Protein AF-A0A6M0RRQ0-F1 (afdb_monomer)

InterPro domains:
  IPR007367 VapB45-like, C-terminal [PF04255] (57-98)
  IPR009057 Homedomain-like superfamily [SSF46689] (57-106)
  IPR036388 Winged helix-like DNA-binding domain superfamily [G3DSA:1.10.10.10] (53-119)

Organism: NCBI:txid2292702

pLDDT: mean 87.02, std 9.46, range [45.53, 96.0]

Sequence (161 aa):
MTLEISLEPALEALLCQKATEQGQDLNKIVTELITHALQNESDRESVSISRTERGLTIQGTRITLYDVMDYLTAGYENETIRKMLSLNQAQWDAAQTYIAAHHIDIIGEYHQVLEQAEENRQYWETRNQELLTYRESIKSEHEMTAAHKKLQAWKNRLNAQ

Secondary structure (DSSP, 8-state):
--------HHHHHHHHHHHHHHT--HHHHHHHHHHHHHHHHHHHH---EEEETTEEEETTSS-BHHHHHHHHHTT--HHHHHHHTT--HHHHHHHHHHHHHTHHHHHHHHHHHHHHHHHHHHHHHHHHHHHHHHHHHHHHHHHHHHHHHHHHHHHHHHHT-

Solvent-accessible surface area (backbone atoms only — not comparable to full-atom values): 9258 Å² total; per-residue (Å²): 140,89,80,90,80,92,68,57,71,71,58,49,54,52,47,48,50,51,18,62,77,66,75,44,58,55,68,55,54,52,48,51,52,50,52,50,48,58,52,45,56,58,66,74,67,60,47,47,78,44,80,51,100,90,41,52,25,40,62,97,56,95,48,36,56,59,65,54,44,57,41,52,76,70,65,56,55,69,71,57,51,36,58,77,70,68,48,52,70,62,52,47,52,37,50,52,52,49,46,69,76,40,44,71,61,51,52,54,52,43,53,52,51,51,53,54,50,48,53,52,47,54,54,50,51,54,54,46,51,52,52,49,52,52,51,52,52,54,50,51,53,52,52,54,51,54,50,50,53,54,51,51,55,50,52,53,57,62,76,72,108

Structure (mmCIF, N/CA/C/O backbone):
data_AF-A0A6M0RRQ0-F1
#
_entry.id   AF-A0A6M0RRQ0-F1
#
loop_
_atom_site.group_PDB
_atom_site.id
_atom_site.type_symbol
_atom_site.label_atom_id
_atom_site.label_alt_id
_atom_site.label_comp_id
_atom_site.label_asym_id
_atom_site.label_entity_id
_atom_site.label_seq_id
_atom_site.pdbx_PDB_ins_code
_atom_site.Cartn_x
_a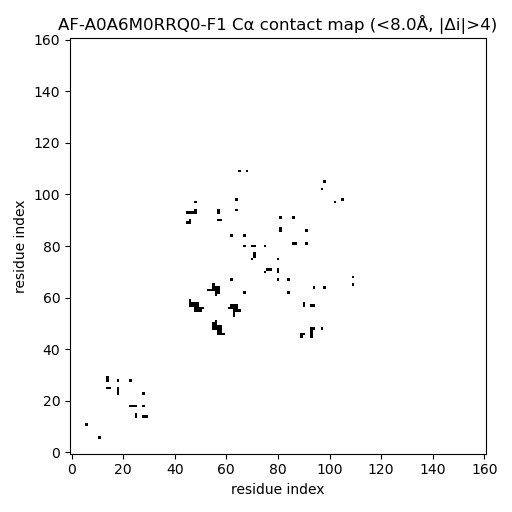tom_site.Cartn_y
_atom_site.Cartn_z
_atom_site.occupancy
_atom_site.B_iso_or_equiv
_atom_site.auth_seq_id
_atom_site.auth_comp_id
_atom_site.auth_asym_id
_atom_site.auth_atom_id
_atom_site.pdbx_PDB_model_num
ATOM 1 N N . MET A 1 1 ? -32.078 11.781 31.101 1.00 60.97 1 MET A N 1
ATOM 2 C CA . MET A 1 1 ? -31.853 10.334 31.282 1.00 60.97 1 MET A CA 1
ATOM 3 C C . MET A 1 1 ? -30.883 10.200 32.441 1.00 60.97 1 MET A C 1
ATOM 5 O O . MET A 1 1 ? -29.814 10.783 32.360 1.00 60.97 1 MET A O 1
ATOM 9 N N . THR A 1 2 ? -31.295 9.592 33.548 1.00 71.50 2 THR A N 1
ATOM 10 C CA . THR A 1 2 ? -30.485 9.439 34.767 1.00 71.50 2 THR A CA 1
ATOM 11 C C . THR A 1 2 ? -29.951 8.014 34.819 1.00 71.50 2 THR A C 1
ATOM 13 O O . THR A 1 2 ? -30.724 7.074 34.655 1.00 71.50 2 THR A O 1
ATOM 16 N N . LEU A 1 3 ? -28.640 7.864 34.995 1.00 74.81 3 LEU A N 1
ATOM 17 C CA . LEU A 1 3 ? -27.965 6.574 35.120 1.00 74.81 3 LEU A CA 1
ATOM 18 C C . LEU A 1 3 ? -27.459 6.451 36.556 1.00 74.81 3 LEU A C 1
ATOM 20 O O . LEU A 1 3 ? -26.751 7.337 37.028 1.00 74.81 3 LEU A O 1
ATOM 24 N N . GLU A 1 4 ? -27.830 5.373 37.240 1.00 81.19 4 GLU A N 1
ATOM 25 C CA . GLU A 1 4 ? -27.262 5.039 38.545 1.00 81.19 4 GLU A CA 1
ATOM 26 C C . GLU A 1 4 ? -26.009 4.192 38.332 1.00 81.19 4 GLU A C 1
ATOM 28 O O . GLU A 1 4 ? -26.056 3.140 37.694 1.00 81.19 4 GLU A O 1
ATOM 33 N N . ILE A 1 5 ? -24.878 4.678 38.839 1.00 76.94 5 ILE A N 1
ATOM 34 C CA . ILE A 1 5 ? -23.571 4.044 38.679 1.00 76.94 5 ILE A CA 1
ATOM 35 C C . ILE A 1 5 ? -23.066 3.692 40.072 1.00 76.94 5 ILE A C 1
ATOM 37 O O . ILE A 1 5 ? -22.949 4.565 40.929 1.00 76.94 5 ILE A O 1
ATOM 41 N N . SER A 1 6 ? -22.784 2.413 40.307 1.00 83.00 6 SER A N 1
ATOM 42 C CA . SER A 1 6 ? -22.188 1.966 41.564 1.00 83.00 6 SER A CA 1
ATOM 43 C C . SER A 1 6 ? -20.669 2.068 41.450 1.00 83.00 6 SER A C 1
ATOM 45 O O . SER A 1 6 ? -20.072 1.453 40.566 1.00 83.00 6 SER A O 1
ATOM 47 N N . LEU A 1 7 ? -20.055 2.884 42.307 1.00 81.62 7 LEU A N 1
ATOM 48 C CA . LEU A 1 7 ? -18.612 3.111 42.339 1.00 81.62 7 LEU A CA 1
ATOM 49 C C . LEU A 1 7 ? -18.004 2.438 43.569 1.00 81.62 7 LEU A C 1
ATOM 51 O O . LEU A 1 7 ? -18.638 2.317 44.616 1.00 81.62 7 LEU A O 1
ATOM 55 N N . GLU A 1 8 ? -16.751 2.012 43.448 1.00 91.44 8 GLU A N 1
ATOM 56 C CA . GLU A 1 8 ? -15.988 1.539 44.597 1.00 91.44 8 GLU A CA 1
ATOM 57 C C . GLU A 1 8 ? -15.752 2.705 45.587 1.00 91.44 8 GLU A C 1
ATOM 59 O O . GLU A 1 8 ? -15.424 3.809 45.139 1.00 91.44 8 GLU A O 1
ATOM 64 N N . PRO A 1 9 ? -15.854 2.497 46.918 1.00 88.88 9 PRO A N 1
ATOM 65 C CA . PRO A 1 9 ? -15.795 3.588 47.902 1.00 88.88 9 PRO A CA 1
ATOM 66 C C . PRO A 1 9 ? -14.522 4.444 47.825 1.00 88.88 9 PRO A C 1
ATOM 68 O O . PRO A 1 9 ? -14.546 5.646 48.084 1.00 88.88 9 PRO A O 1
ATOM 71 N N . ALA A 1 10 ? -13.395 3.833 47.448 1.00 88.06 10 ALA A N 1
ATOM 72 C CA . ALA A 1 10 ? -12.127 4.534 47.270 1.00 88.06 10 ALA A CA 1
ATOM 73 C C . ALA A 1 10 ? -12.148 5.484 46.061 1.00 88.06 10 ALA A C 1
ATOM 75 O O . ALA A 1 10 ? -11.588 6.578 46.119 1.00 88.06 10 ALA A O 1
ATOM 76 N N . LEU A 1 11 ? -12.816 5.081 44.978 1.00 85.38 11 LEU A N 1
ATOM 77 C CA . LEU A 1 11 ? -12.945 5.878 43.764 1.00 85.38 11 LEU A CA 1
ATOM 78 C C . LEU A 1 11 ? -13.930 7.034 43.966 1.00 85.38 11 LEU A C 1
ATOM 80 O O . LEU A 1 11 ? -13.664 8.150 43.523 1.00 85.38 11 LEU A O 1
ATOM 84 N N . GLU A 1 12 ? -15.026 6.790 44.684 1.00 88.19 12 GLU A N 1
ATOM 85 C CA . GLU A 1 12 ? -16.002 7.821 45.045 1.00 88.19 12 GLU A CA 1
ATOM 86 C C . GLU A 1 12 ? -15.358 8.941 45.875 1.00 88.19 12 GLU A C 1
ATOM 88 O O . GLU A 1 12 ? -15.506 10.119 45.548 1.00 88.19 12 GLU A O 1
ATOM 93 N N . ALA A 1 13 ? -14.556 8.590 46.887 1.00 89.31 13 ALA A N 1
ATOM 94 C CA . ALA A 1 13 ? -13.838 9.567 47.706 1.00 89.31 13 ALA A CA 1
ATOM 95 C C . ALA A 1 13 ? -12.882 10.443 46.874 1.00 89.31 13 ALA A C 1
ATOM 97 O O . ALA A 1 13 ? -12.811 11.658 47.068 1.00 89.31 13 ALA A O 1
ATOM 98 N N . LEU A 1 14 ? -12.184 9.836 45.913 1.00 88.69 14 LEU A N 1
ATOM 99 C CA . LEU A 1 14 ? -11.220 10.515 45.046 1.00 88.69 14 LEU A CA 1
ATOM 100 C C . LEU A 1 14 ? -11.918 11.469 44.059 1.00 88.69 14 LEU A C 1
ATOM 102 O O . LEU A 1 14 ? -11.455 12.587 43.826 1.00 88.69 14 LEU A O 1
ATOM 106 N N . LEU A 1 15 ? -13.073 11.067 43.521 1.00 86.62 15 LEU A N 1
ATOM 107 C CA . LEU A 1 15 ? -13.893 11.910 42.649 1.00 86.62 15 LEU A CA 1
ATOM 108 C C . LEU A 1 15 ? -14.533 13.076 43.414 1.00 86.62 15 LEU A C 1
ATOM 110 O O . LEU A 1 15 ? -14.530 14.200 42.913 1.00 86.62 15 LEU A O 1
ATOM 114 N N . CYS A 1 16 ? -15.002 12.845 44.643 1.00 85.00 16 CYS A N 1
ATOM 115 C CA . CYS A 1 16 ? -15.496 13.893 45.541 1.00 85.00 16 CYS A CA 1
ATOM 116 C C . CYS A 1 16 ? -14.408 14.915 45.892 1.00 85.00 16 CYS A C 1
ATOM 118 O O . CYS A 1 16 ? -14.659 16.124 45.867 1.00 85.00 16 CYS A O 1
ATOM 120 N N . GLN A 1 17 ? -13.183 14.457 46.164 1.00 90.25 17 GLN A N 1
ATOM 121 C CA . GLN A 1 17 ? -12.042 15.346 46.378 1.00 90.25 17 GLN A CA 1
ATOM 122 C C . GLN A 1 17 ? -11.790 16.214 45.138 1.00 90.25 17 GLN A C 1
ATOM 124 O O . GLN A 1 17 ? -11.732 17.438 45.243 1.00 90.25 17 GLN A O 1
ATOM 129 N N . LYS A 1 18 ? -11.733 15.596 43.955 1.00 86.50 18 LYS A N 1
ATOM 130 C CA . LYS A 1 18 ? -11.507 16.301 42.687 1.00 86.50 18 LYS A CA 1
ATOM 131 C C . LYS A 1 18 ? -12.610 17.320 42.371 1.00 86.50 18 LYS A C 1
ATOM 133 O O . LYS A 1 18 ? -12.309 18.416 41.906 1.00 86.50 18 LYS A O 1
ATOM 138 N N . ALA A 1 19 ? -13.867 16.996 42.675 1.00 87.75 19 ALA A N 1
ATOM 139 C CA . ALA A 1 19 ? -15.009 17.909 42.561 1.00 87.75 19 ALA A CA 1
ATOM 140 C C . ALA A 1 19 ? -14.859 19.142 43.451 1.00 87.75 19 ALA A C 1
ATOM 142 O O . ALA A 1 19 ? -15.074 20.270 43.004 1.00 87.75 19 ALA A O 1
ATOM 143 N N . THR A 1 20 ? -14.395 18.928 44.679 1.00 87.31 20 THR A N 1
ATOM 144 C CA . THR A 1 20 ? -14.154 20.002 45.643 1.00 87.31 20 THR A CA 1
ATOM 145 C C . THR A 1 20 ? -12.992 20.899 45.208 1.00 87.31 20 THR A C 1
ATOM 147 O O . THR A 1 20 ? -13.106 22.121 45.259 1.00 87.31 20 THR A O 1
ATOM 150 N N . GLU A 1 21 ? -11.897 20.310 44.722 1.00 89.06 21 GLU A N 1
ATOM 151 C CA . GLU A 1 21 ? -10.716 21.036 44.234 1.00 89.06 21 GLU A CA 1
ATOM 152 C C . GLU A 1 21 ? -11.004 21.864 42.974 1.00 89.06 21 GLU A C 1
ATOM 154 O O . GLU A 1 21 ? -10.465 22.958 42.811 1.00 89.06 21 GLU A O 1
ATOM 159 N N . GLN A 1 22 ? -11.866 21.361 42.087 1.00 82.75 22 GLN A N 1
ATOM 160 C CA . GLN A 1 22 ? -12.222 22.027 40.830 1.00 82.75 22 GLN A CA 1
ATOM 161 C C . GLN A 1 22 ? -13.446 22.948 40.959 1.00 82.75 22 GLN A C 1
ATOM 163 O O . GLN A 1 22 ? -13.781 23.653 40.008 1.00 82.75 22 GLN A O 1
ATOM 168 N N . GLY A 1 23 ? -14.112 22.971 42.121 1.00 87.94 23 GLY A N 1
ATOM 169 C CA . GLY A 1 23 ? -15.330 23.755 42.346 1.00 87.94 23 GLY A CA 1
ATOM 170 C C . GLY A 1 23 ? -16.489 23.345 41.430 1.00 87.94 23 GLY A C 1
ATOM 171 O O . GLY A 1 23 ? -17.307 24.183 41.050 1.00 87.94 23 GLY A O 1
ATOM 172 N N . GLN A 1 24 ? -16.534 22.075 41.027 1.00 84.06 24 GLN A N 1
ATOM 173 C CA . GLN A 1 24 ? -17.516 21.532 40.090 1.00 84.06 24 GLN A CA 1
ATOM 174 C C . GLN A 1 24 ? -18.418 20.501 40.777 1.00 84.06 24 GLN A C 1
ATOM 176 O O . GLN A 1 24 ? -18.044 19.885 41.770 1.00 84.06 24 GLN A O 1
ATOM 181 N N . ASP A 1 25 ? -19.617 20.302 40.229 1.00 88.50 25 ASP A N 1
ATOM 182 C CA . ASP A 1 25 ? -20.529 19.251 40.684 1.00 88.50 25 ASP A CA 1
ATOM 183 C C . ASP A 1 25 ? -19.954 17.855 40.386 1.00 88.50 25 ASP A C 1
ATOM 185 O O . ASP A 1 25 ? -19.400 17.623 39.306 1.00 88.50 25 ASP A O 1
ATOM 189 N N . LEU A 1 26 ? -20.120 16.914 41.321 1.00 84.06 26 LEU A N 1
ATOM 190 C CA . LEU A 1 26 ? -19.629 15.541 41.174 1.00 84.06 26 LEU A CA 1
ATOM 191 C C . LEU A 1 26 ? -20.185 14.878 39.907 1.00 84.06 26 LEU A C 1
ATOM 193 O O . LEU A 1 26 ? -19.429 14.255 39.161 1.00 84.06 26 LEU A O 1
ATOM 197 N N . ASN A 1 27 ? -21.476 15.065 39.611 1.00 86.00 27 ASN A N 1
ATOM 198 C CA . ASN A 1 27 ? -22.087 14.475 38.420 1.00 86.00 27 ASN A CA 1
ATOM 199 C C . ASN A 1 27 ? -21.491 15.067 37.147 1.00 86.00 27 ASN A C 1
ATOM 201 O O . ASN A 1 27 ? -21.344 14.355 36.156 1.00 86.00 27 ASN A O 1
ATOM 205 N N . LYS A 1 28 ? -21.113 16.351 37.163 1.00 85.19 28 LYS A N 1
ATOM 206 C CA . LYS A 1 28 ? -20.467 17.000 36.021 1.00 85.19 28 LYS A CA 1
ATOM 207 C C . LYS A 1 28 ? -19.090 16.394 35.746 1.00 85.19 28 LYS A C 1
ATOM 209 O O . LYS A 1 28 ? -18.832 16.016 34.608 1.00 85.19 28 LYS A O 1
ATOM 214 N N . ILE A 1 29 ? -18.259 16.214 36.775 1.00 86.62 29 ILE A N 1
ATOM 215 C CA . ILE A 1 29 ? -16.936 15.582 36.626 1.00 86.62 29 ILE A CA 1
ATOM 216 C C . ILE A 1 29 ? -17.058 14.132 36.167 1.00 86.62 29 ILE A C 1
ATOM 218 O O . ILE A 1 29 ? -16.335 13.707 35.268 1.00 86.62 29 ILE A O 1
ATOM 222 N N . VAL A 1 30 ? -17.975 13.366 36.761 1.00 87.62 30 VAL A N 1
ATOM 223 C CA . VAL A 1 30 ? -18.207 11.969 36.375 1.00 87.62 30 VAL A CA 1
ATOM 224 C C . VAL A 1 30 ? -18.687 11.887 34.926 1.00 87.62 30 VAL A C 1
ATOM 226 O O . VAL A 1 30 ? -18.178 11.073 34.161 1.00 87.62 30 VAL A O 1
ATOM 229 N N . THR A 1 31 ? -19.593 12.774 34.511 1.00 86.38 31 THR A N 1
ATOM 230 C CA . THR A 1 31 ? -20.080 12.824 33.126 1.00 86.38 31 THR A CA 1
ATOM 231 C C . THR A 1 31 ? -18.966 13.197 32.153 1.00 86.38 31 THR A C 1
ATOM 233 O O . THR A 1 31 ? -18.833 12.548 31.120 1.00 86.38 31 THR A O 1
ATOM 236 N N . GLU A 1 32 ? -18.141 14.199 32.465 1.00 86.19 32 GLU A N 1
ATOM 237 C CA . GLU A 1 32 ? -16.999 14.593 31.631 1.00 86.19 32 GLU A CA 1
ATOM 238 C C . GLU A 1 32 ? -15.977 13.453 31.518 1.00 86.19 32 GLU A C 1
ATOM 240 O O . GLU A 1 32 ? -15.548 13.127 30.415 1.00 86.19 32 GLU A O 1
ATOM 245 N N . LEU A 1 33 ? -15.647 12.776 32.622 1.00 86.19 33 LEU A N 1
ATOM 246 C CA . LEU A 1 33 ? -14.734 11.629 32.615 1.00 86.19 33 LEU A CA 1
ATOM 247 C C . LEU A 1 33 ? -15.275 10.451 31.805 1.00 86.19 33 LEU A C 1
ATOM 249 O O . LEU A 1 33 ? -14.524 9.873 31.027 1.00 86.19 33 LEU A O 1
ATOM 253 N N . ILE A 1 34 ? -16.558 10.113 31.951 1.00 85.88 34 ILE A N 1
ATOM 254 C CA . ILE A 1 34 ? -17.198 9.049 31.166 1.00 85.88 34 ILE A CA 1
ATOM 255 C C . ILE A 1 34 ? -17.247 9.441 29.689 1.00 85.88 34 ILE A C 1
ATOM 257 O O . ILE A 1 34 ? -16.915 8.632 28.832 1.00 85.88 34 ILE A O 1
ATOM 261 N N . THR A 1 35 ? -17.598 10.690 29.380 1.00 85.00 35 THR A N 1
ATOM 262 C CA . THR A 1 35 ? -17.632 11.196 28.000 1.00 85.00 35 THR A CA 1
ATOM 263 C C . THR A 1 35 ? -16.246 11.116 27.367 1.00 85.00 35 THR A C 1
ATOM 265 O O . THR A 1 35 ? -16.104 10.603 26.262 1.00 85.00 35 THR A O 1
ATOM 268 N N . HIS A 1 36 ? -15.210 11.542 28.089 1.00 82.12 36 HIS A N 1
ATOM 269 C CA . HIS A 1 36 ? -13.830 11.426 27.637 1.00 82.12 36 HIS A CA 1
ATOM 270 C C . HIS A 1 36 ? -13.346 9.979 27.559 1.00 82.12 36 HIS A C 1
ATOM 272 O O . HIS A 1 36 ? -12.538 9.683 26.686 1.00 82.12 36 HIS A O 1
ATOM 278 N N . ALA A 1 37 ? -13.792 9.081 28.440 1.00 78.50 37 ALA A N 1
ATOM 279 C CA . ALA A 1 37 ? -13.447 7.664 28.377 1.00 78.50 37 ALA A CA 1
ATOM 280 C C . ALA A 1 37 ? -14.055 7.017 27.128 1.00 78.50 37 ALA A C 1
ATOM 282 O O . ALA A 1 37 ? -13.316 6.424 26.353 1.00 78.50 37 ALA A O 1
ATOM 283 N N . LEU A 1 38 ? -15.346 7.244 26.873 1.00 75.50 38 LEU A N 1
ATOM 284 C CA . LEU A 1 38 ? -16.048 6.749 25.687 1.00 75.50 38 LEU A CA 1
ATOM 285 C C . LEU A 1 38 ? -15.466 7.328 24.385 1.00 75.50 38 LEU A C 1
ATOM 287 O O . LEU A 1 38 ? -15.310 6.602 23.410 1.00 75.50 38 LEU A O 1
ATOM 291 N N . GLN A 1 39 ? -15.093 8.614 24.372 1.00 66.75 39 GLN A N 1
ATOM 292 C CA . GLN A 1 39 ? -14.415 9.248 23.231 1.00 66.75 39 GLN A CA 1
ATOM 293 C C . GLN A 1 39 ? -12.978 8.731 23.035 1.00 66.75 39 GLN A C 1
ATOM 295 O O . GLN A 1 39 ? -12.551 8.482 21.912 1.00 66.75 39 GLN A O 1
ATOM 300 N N . ASN A 1 40 ? -12.224 8.516 24.117 1.00 55.78 40 ASN A N 1
ATOM 301 C CA . ASN A 1 40 ? -10.886 7.927 24.020 1.00 55.78 40 ASN A CA 1
ATOM 302 C C . ASN A 1 40 ? -10.931 6.463 23.578 1.00 55.78 40 ASN A C 1
ATOM 304 O O . ASN A 1 40 ? -9.977 5.998 22.970 1.00 55.78 40 ASN A O 1
ATOM 308 N N . GLU A 1 41 ? -11.994 5.727 23.884 1.00 53.84 41 GLU A N 1
ATOM 309 C CA . GLU A 1 41 ? -12.168 4.338 23.454 1.00 53.84 41 GLU A CA 1
ATOM 310 C C . GLU A 1 41 ? -12.407 4.261 21.938 1.00 53.84 41 GLU A C 1
ATOM 312 O O . GLU A 1 41 ? -11.811 3.420 21.268 1.00 53.84 41 GLU A O 1
ATOM 317 N N . SER A 1 42 ? -13.141 5.224 21.361 1.00 52.81 42 SER A N 1
ATOM 318 C CA . SER A 1 42 ? -13.221 5.384 19.900 1.00 52.81 42 SER A CA 1
ATOM 319 C C . SER A 1 42 ? -11.894 5.801 19.246 1.00 52.81 42 SER A C 1
ATOM 321 O O . SER A 1 42 ? -11.617 5.396 18.114 1.00 52.81 42 SER A O 1
ATOM 323 N N . ASP A 1 43 ? -11.048 6.556 19.951 1.00 50.12 43 ASP A N 1
ATOM 324 C CA . ASP A 1 43 ? -9.785 7.079 19.408 1.00 50.12 43 ASP A CA 1
ATOM 325 C C . ASP A 1 43 ? -8.581 6.136 19.614 1.00 50.12 43 ASP A C 1
ATOM 327 O O . ASP A 1 43 ? -7.600 6.215 18.875 1.00 50.12 43 ASP A O 1
ATOM 331 N N . ARG A 1 44 ? -8.617 5.238 20.609 1.00 45.53 44 ARG A N 1
ATOM 332 C CA . ARG A 1 44 ? -7.481 4.361 20.964 1.00 45.53 44 ARG A CA 1
ATOM 333 C C . ARG A 1 44 ? -7.398 3.066 20.157 1.00 45.53 44 ARG A C 1
ATOM 335 O O . ARG A 1 44 ? -6.340 2.441 20.174 1.00 45.53 44 ARG A O 1
ATOM 342 N N . GLU A 1 45 ? -8.447 2.690 19.427 1.00 53.28 45 GLU A N 1
ATOM 343 C CA . GLU A 1 45 ? -8.484 1.436 18.654 1.00 53.28 45 GLU A CA 1
ATOM 344 C C . GLU A 1 45 ? -9.007 1.564 17.217 1.00 53.28 45 GLU A C 1
ATOM 346 O O . GLU A 1 45 ? -9.011 0.574 16.480 1.00 53.28 45 GLU A O 1
ATOM 351 N N . SER A 1 46 ? -9.398 2.755 16.756 1.00 61.12 46 SER A N 1
ATOM 352 C CA . SER A 1 46 ? -9.838 2.899 15.369 1.00 61.12 46 SER A CA 1
ATOM 353 C C . SER A 1 46 ? -8.633 2.922 14.429 1.00 61.12 46 SER A C 1
ATOM 355 O O . SER A 1 46 ? -7.952 3.930 14.246 1.00 61.12 46 SER A O 1
ATOM 357 N N . VAL A 1 47 ? -8.354 1.781 13.794 1.00 74.44 47 VAL A N 1
ATOM 358 C CA . VAL A 1 47 ? -7.506 1.780 12.602 1.00 74.44 47 VAL A CA 1
ATOM 359 C C . VAL A 1 47 ? -8.183 2.678 11.572 1.00 74.44 47 VAL A C 1
ATOM 361 O O . VAL A 1 47 ? -9.231 2.333 11.031 1.00 74.44 47 VAL A O 1
ATOM 364 N N . SER A 1 48 ? -7.596 3.844 11.316 1.00 82.62 48 SER A N 1
ATOM 365 C CA . SER A 1 48 ? -8.139 4.796 10.353 1.00 82.62 48 SER A CA 1
ATOM 366 C C . SER A 1 48 ? -7.523 4.599 8.965 1.00 82.62 48 SER A C 1
ATOM 368 O O . SER A 1 48 ? -6.378 4.160 8.813 1.00 82.62 48 SER A O 1
ATOM 370 N N . ILE A 1 49 ? -8.289 4.924 7.926 1.00 90.12 49 ILE A N 1
ATOM 371 C CA . ILE A 1 49 ? -7.766 5.055 6.565 1.00 90.12 49 ILE A CA 1
ATOM 372 C C . ILE A 1 49 ? -7.407 6.523 6.359 1.00 90.12 49 ILE A C 1
ATOM 374 O O . ILE A 1 49 ? -8.260 7.399 6.494 1.00 90.12 49 ILE A O 1
ATOM 378 N N . SER A 1 50 ? -6.147 6.798 6.027 1.00 89.62 50 SER A N 1
ATOM 379 C CA . SER A 1 50 ? -5.663 8.160 5.774 1.00 89.62 50 SER A CA 1
ATOM 380 C C . SER A 1 50 ? -5.104 8.287 4.362 1.00 89.62 50 SER A C 1
ATOM 382 O O . SER A 1 50 ? -4.515 7.351 3.818 1.00 89.62 50 SER A O 1
ATOM 384 N N . ARG A 1 51 ? -5.302 9.452 3.739 1.00 90.31 51 ARG A N 1
ATOM 385 C CA . ARG A 1 51 ? -4.746 9.739 2.414 1.00 90.31 51 ARG A CA 1
ATOM 386 C C . ARG A 1 51 ? -3.298 10.193 2.565 1.00 90.31 51 ARG A C 1
ATOM 388 O O . ARG A 1 51 ? -3.019 11.176 3.245 1.00 90.31 51 ARG A O 1
ATOM 395 N N . THR A 1 52 ? -2.394 9.475 1.913 1.00 88.94 52 THR A N 1
ATOM 396 C CA . THR A 1 52 ? -0.968 9.806 1.830 1.00 88.94 52 THR A CA 1
ATOM 397 C C . THR A 1 52 ? -0.585 10.127 0.387 1.00 88.94 52 THR A C 1
ATOM 399 O O . THR A 1 52 ? -1.413 10.057 -0.521 1.00 88.94 52 THR A O 1
ATOM 402 N N . GLU A 1 53 ? 0.691 10.429 0.157 1.00 85.00 53 GLU A N 1
ATOM 403 C CA . GLU A 1 53 ? 1.278 10.610 -1.180 1.00 85.00 53 GLU A CA 1
ATOM 404 C C . GLU A 1 53 ? 1.059 9.395 -2.101 1.00 85.00 53 GLU A C 1
ATOM 406 O O . GLU A 1 53 ? 1.063 9.526 -3.320 1.00 85.00 53 GLU A O 1
ATOM 411 N N . ARG A 1 54 ? 0.858 8.206 -1.517 1.00 82.44 54 ARG A N 1
ATOM 412 C CA . ARG A 1 54 ? 0.635 6.938 -2.229 1.00 82.44 54 ARG A CA 1
ATOM 413 C C . ARG A 1 54 ? -0.849 6.631 -2.452 1.00 82.44 54 ARG A C 1
ATOM 415 O O . ARG A 1 54 ? -1.165 5.640 -3.100 1.00 82.44 54 ARG A O 1
ATOM 422 N N . GLY A 1 55 ? -1.743 7.440 -1.884 1.00 88.81 55 GLY A N 1
ATOM 423 C CA . GLY A 1 55 ? -3.186 7.212 -1.872 1.00 88.81 55 GLY A CA 1
ATOM 424 C C . GLY A 1 55 ? -3.733 6.778 -0.512 1.00 88.81 55 GLY A C 1
ATOM 425 O O . GLY A 1 55 ? -3.134 7.028 0.540 1.00 88.81 55 GLY A O 1
ATOM 426 N N . LEU A 1 56 ? -4.917 6.164 -0.527 1.00 92.56 56 LEU A N 1
ATOM 427 C CA . LEU A 1 56 ? -5.636 5.730 0.673 1.00 92.56 56 LEU A CA 1
ATOM 428 C C . LEU A 1 56 ? -4.894 4.574 1.352 1.00 92.56 56 LEU A C 1
ATOM 430 O O . LEU A 1 56 ? -4.807 3.479 0.805 1.00 92.56 56 LEU A O 1
ATOM 434 N N . THR A 1 57 ? -4.335 4.832 2.534 1.00 94.38 57 THR A N 1
ATOM 435 C CA . THR A 1 57 ? -3.425 3.928 3.250 1.00 94.38 57 THR A CA 1
ATOM 436 C C . THR A 1 57 ? -4.031 3.485 4.578 1.00 94.38 57 THR A C 1
ATOM 438 O O . THR A 1 57 ? -4.593 4.302 5.313 1.00 94.38 57 THR A O 1
ATOM 441 N N . ILE A 1 58 ? -3.880 2.199 4.905 1.00 93.50 58 ILE A N 1
ATOM 442 C CA . ILE A 1 58 ? -4.305 1.632 6.189 1.00 93.50 58 ILE A CA 1
ATOM 443 C C . ILE A 1 58 ? -3.295 2.028 7.272 1.00 93.50 58 ILE A C 1
ATOM 445 O O . ILE A 1 58 ? -2.105 1.706 7.170 1.00 93.50 58 ILE A O 1
ATOM 449 N N . GLN A 1 59 ? -3.755 2.707 8.326 1.00 90.88 59 GLN A N 1
ATOM 450 C CA . GLN A 1 59 ? -2.887 3.187 9.400 1.00 90.88 59 GLN A CA 1
ATOM 451 C C . GLN A 1 59 ? -2.082 2.054 10.058 1.00 90.88 59 GLN A C 1
ATOM 453 O O . GLN A 1 59 ? -2.561 0.942 10.292 1.00 90.88 59 GLN A O 1
ATOM 458 N N . GLY A 1 60 ? -0.814 2.350 10.350 1.00 86.88 60 GLY A N 1
ATOM 459 C CA . GLY A 1 60 ? 0.133 1.373 10.891 1.00 86.88 60 GLY A CA 1
ATOM 460 C C . GLY A 1 60 ? 0.744 0.445 9.838 1.00 86.88 60 GLY A C 1
ATOM 461 O O . GLY A 1 60 ? 1.531 -0.428 10.191 1.00 86.88 60 GLY A O 1
ATOM 462 N N . THR A 1 61 ? 0.435 0.639 8.552 1.00 90.25 61 THR A N 1
ATOM 463 C CA . THR A 1 61 ? 1.024 -0.123 7.445 1.00 90.25 61 THR A CA 1
ATOM 464 C C . THR A 1 61 ? 1.466 0.796 6.306 1.00 90.25 61 THR A C 1
ATOM 466 O O . THR A 1 61 ? 1.168 1.988 6.287 1.00 90.25 61 THR A O 1
ATOM 469 N N . ARG A 1 62 ? 2.193 0.230 5.337 1.00 91.38 62 ARG A N 1
ATOM 470 C CA . ARG A 1 62 ? 2.442 0.861 4.029 1.00 91.38 62 ARG A CA 1
ATOM 471 C C . ARG A 1 62 ? 1.488 0.343 2.945 1.00 91.38 62 ARG A C 1
ATOM 473 O O . ARG A 1 62 ? 1.775 0.524 1.766 1.00 91.38 62 ARG A O 1
ATOM 480 N N . ILE A 1 63 ? 0.413 -0.332 3.350 1.00 93.38 63 ILE A N 1
ATOM 481 C CA . ILE A 1 63 ? -0.519 -1.022 2.462 1.00 93.38 63 ILE A CA 1
ATOM 482 C C . ILE A 1 63 ? -1.643 -0.057 2.117 1.00 93.38 63 ILE A C 1
ATOM 484 O O . ILE A 1 63 ? -2.262 0.555 2.996 1.00 93.38 63 ILE A O 1
ATOM 488 N N . THR A 1 64 ? -1.872 0.101 0.823 1.00 93.62 64 THR A N 1
ATOM 489 C CA . THR A 1 64 ? -2.950 0.924 0.292 1.00 93.62 64 THR A CA 1
ATOM 490 C C . THR A 1 64 ? -4.223 0.103 0.144 1.00 93.62 64 THR A C 1
ATOM 492 O O . THR A 1 64 ? -4.188 -1.121 0.020 1.00 93.62 64 THR A O 1
ATOM 495 N N . LEU A 1 65 ? -5.374 0.774 0.117 1.00 93.50 65 LEU A N 1
ATOM 496 C CA . LEU A 1 65 ? -6.622 0.112 -0.260 1.00 93.50 65 LEU A CA 1
ATOM 497 C C . LEU A 1 65 ? -6.564 -0.425 -1.693 1.00 93.50 65 LEU A C 1
ATOM 499 O O . LEU A 1 65 ? -7.241 -1.400 -1.987 1.00 93.50 65 LEU A O 1
ATOM 503 N N . TYR A 1 66 ? -5.731 0.155 -2.558 1.00 92.56 66 TYR A N 1
ATOM 504 C CA . TYR A 1 66 ? -5.532 -0.325 -3.925 1.00 92.56 66 TYR A CA 1
ATOM 505 C C . TYR A 1 66 ? -4.852 -1.696 -3.947 1.00 92.56 66 TYR A C 1
ATOM 507 O O . TYR A 1 66 ? -5.301 -2.570 -4.679 1.00 92.56 66 TYR A O 1
ATOM 515 N N . ASP A 1 67 ? -3.878 -1.930 -3.059 1.00 92.19 67 ASP A N 1
ATOM 516 C CA . ASP A 1 67 ? -3.267 -3.256 -2.891 1.00 92.19 67 ASP A CA 1
ATOM 517 C C . ASP A 1 67 ? -4.308 -4.294 -2.439 1.00 92.19 67 ASP A C 1
ATOM 519 O O . ASP A 1 67 ? -4.283 -5.437 -2.878 1.00 92.19 67 ASP A O 1
ATOM 523 N N . VAL A 1 68 ? -5.248 -3.910 -1.565 1.00 92.69 68 VAL A N 1
ATOM 524 C CA . VAL A 1 68 ? -6.359 -4.790 -1.154 1.00 92.69 68 VAL A CA 1
ATOM 525 C C . VAL A 1 68 ? -7.306 -5.045 -2.330 1.00 92.69 68 VAL A C 1
ATOM 527 O O . VAL A 1 68 ? -7.715 -6.186 -2.554 1.00 92.69 68 VAL A O 1
ATOM 530 N N . MET A 1 69 ? -7.632 -3.997 -3.091 1.00 91.88 69 MET A N 1
ATOM 531 C CA . MET A 1 69 ? -8.504 -4.076 -4.261 1.00 91.88 69 MET A CA 1
ATOM 532 C C . MET A 1 69 ? -7.929 -4.984 -5.344 1.00 91.88 69 MET A C 1
ATOM 534 O O . MET A 1 69 ? -8.705 -5.755 -5.889 1.00 91.88 69 MET A O 1
ATOM 538 N N . ASP A 1 70 ? -6.615 -4.978 -5.587 1.00 92.81 70 ASP A N 1
ATOM 539 C CA . ASP A 1 70 ? -5.957 -5.880 -6.547 1.00 92.81 70 ASP A CA 1
ATOM 540 C C . ASP A 1 70 ? -6.271 -7.356 -6.277 1.00 92.81 70 ASP A C 1
ATOM 542 O O . ASP A 1 70 ? -6.559 -8.126 -7.195 1.00 92.81 70 ASP A O 1
ATOM 546 N N . TYR A 1 71 ? -6.260 -7.772 -5.008 1.00 93.81 71 TYR A N 1
ATOM 547 C CA . TYR A 1 71 ? -6.594 -9.153 -4.667 1.00 93.81 71 TYR A CA 1
ATOM 548 C C . TYR A 1 71 ? -8.104 -9.414 -4.654 1.00 93.81 71 TYR A C 1
ATOM 550 O O . TYR A 1 71 ? -8.537 -10.515 -5.002 1.00 93.81 71 TYR A O 1
ATOM 558 N N . LEU A 1 72 ? -8.916 -8.424 -4.273 1.00 91.75 72 LEU A N 1
ATOM 559 C CA . LEU A 1 72 ? -10.374 -8.552 -4.313 1.00 91.75 72 LEU A CA 1
ATOM 560 C C . LEU A 1 72 ? -10.884 -8.684 -5.754 1.00 91.75 72 LEU A C 1
ATOM 562 O O . LEU A 1 72 ? -11.700 -9.562 -6.033 1.00 91.75 72 LEU A O 1
ATOM 566 N N . THR A 1 73 ? -10.381 -7.867 -6.683 1.00 90.19 73 THR A N 1
ATOM 567 C CA . THR A 1 73 ? -10.739 -7.928 -8.110 1.00 90.19 73 THR A CA 1
ATOM 568 C C . THR A 1 73 ? -10.199 -9.185 -8.782 1.00 90.19 73 THR A C 1
ATOM 570 O O . THR A 1 73 ? -10.858 -9.727 -9.668 1.00 90.19 73 THR A O 1
ATOM 573 N N . ALA A 1 74 ? -9.063 -9.713 -8.320 1.00 92.44 74 ALA A N 1
ATOM 574 C CA . ALA A 1 74 ? -8.552 -11.012 -8.750 1.00 92.44 74 ALA A CA 1
ATOM 575 C C . ALA A 1 74 ? -9.304 -12.220 -8.144 1.00 92.44 74 ALA A C 1
ATOM 577 O O . ALA A 1 74 ? -8.993 -13.363 -8.481 1.00 92.44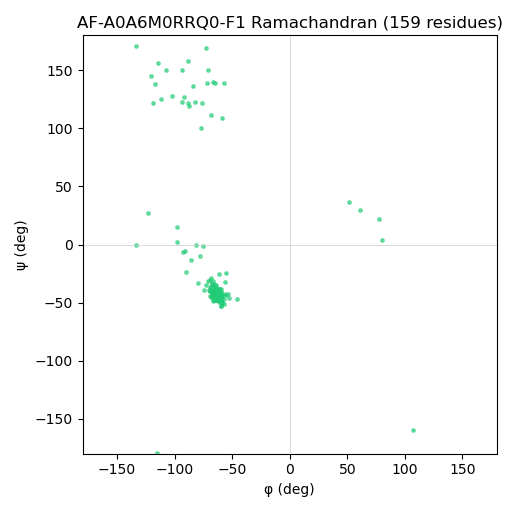 74 ALA A O 1
ATOM 578 N N . GLY A 1 75 ? -10.306 -11.994 -7.284 1.00 92.62 75 GLY A N 1
ATOM 579 C CA . GLY A 1 75 ? -11.195 -13.038 -6.766 1.00 92.62 75 GLY A CA 1
ATOM 580 C C . GLY A 1 75 ? -10.593 -13.899 -5.654 1.00 92.62 75 GLY A C 1
ATOM 581 O O . GLY A 1 75 ? -11.051 -15.021 -5.436 1.00 92.62 75 GLY A O 1
ATOM 582 N N . TYR A 1 76 ? -9.568 -13.408 -4.953 1.00 92.88 76 TYR A N 1
ATOM 583 C CA . TYR A 1 76 ? -9.006 -14.116 -3.804 1.00 92.88 76 TYR A CA 1
ATOM 584 C C . TYR A 1 76 ? -9.961 -14.086 -2.606 1.00 92.88 76 TYR A C 1
ATOM 586 O O . TYR A 1 76 ? -10.697 -13.125 -2.388 1.00 92.88 76 TYR A O 1
ATOM 594 N N . GLU A 1 77 ? -9.913 -15.127 -1.773 1.00 94.75 77 GLU A N 1
ATOM 595 C CA . GLU A 1 77 ? -10.697 -15.142 -0.538 1.00 94.75 77 GLU A CA 1
ATOM 596 C C . GLU A 1 77 ? -10.146 -14.172 0.512 1.00 94.75 77 GLU A C 1
ATOM 598 O O . GLU A 1 77 ? -8.939 -14.132 0.761 1.00 94.75 77 GLU A O 1
ATOM 603 N N . ASN A 1 78 ? -11.049 -13.474 1.206 1.00 92.81 78 ASN A N 1
ATOM 604 C CA . ASN A 1 78 ? -10.756 -12.460 2.227 1.00 92.81 78 ASN A CA 1
ATOM 605 C C . ASN A 1 78 ? -9.683 -12.880 3.245 1.00 92.81 78 ASN A C 1
ATOM 607 O O . ASN A 1 78 ? -8.754 -12.123 3.525 1.00 92.81 78 ASN A O 1
ATOM 611 N N . GLU A 1 79 ? -9.770 -14.098 3.791 1.00 92.38 79 GLU A N 1
ATOM 612 C CA . GLU A 1 79 ? -8.795 -14.569 4.782 1.00 92.38 79 GLU A CA 1
ATOM 613 C C . GLU A 1 79 ? -7.399 -14.759 4.172 1.00 92.38 79 GLU A C 1
ATOM 615 O O . GLU A 1 79 ? -6.384 -14.491 4.822 1.00 92.38 79 GLU A O 1
ATOM 620 N N . THR A 1 80 ? -7.345 -15.177 2.908 1.00 94.31 80 THR A N 1
ATOM 621 C CA . THR A 1 80 ? -6.093 -15.320 2.164 1.00 94.31 80 THR A CA 1
ATOM 622 C C . THR A 1 80 ? -5.464 -13.951 1.929 1.00 94.31 80 THR A C 1
ATOM 624 O O . THR A 1 80 ? -4.285 -13.773 2.229 1.00 94.31 80 THR A O 1
ATOM 627 N N . ILE A 1 81 ? -6.250 -12.966 1.486 1.00 94.06 81 ILE A N 1
ATOM 628 C CA . ILE A 1 81 ? -5.785 -11.589 1.257 1.00 94.06 81 ILE A CA 1
ATOM 629 C C . ILE A 1 81 ? -5.220 -10.997 2.548 1.00 94.06 81 ILE A C 1
ATOM 631 O O . ILE A 1 81 ? -4.089 -10.510 2.570 1.00 94.06 81 ILE A O 1
ATOM 635 N N . ARG A 1 82 ? -5.972 -11.108 3.650 1.00 94.31 82 ARG A N 1
ATOM 636 C CA . ARG A 1 82 ? -5.550 -10.620 4.967 1.00 94.31 82 ARG A CA 1
ATOM 637 C C . ARG A 1 82 ? -4.198 -11.203 5.385 1.00 94.31 82 ARG A C 1
ATOM 639 O O . ARG A 1 82 ? -3.347 -10.468 5.883 1.00 94.31 82 ARG A O 1
ATOM 646 N N . LYS A 1 83 ? -3.987 -12.508 5.168 1.00 94.12 83 LYS A N 1
ATOM 647 C CA . LYS A 1 83 ? -2.717 -13.190 5.468 1.00 94.12 83 LYS A CA 1
ATOM 648 C C . LYS A 1 83 ? -1.587 -12.744 4.539 1.00 94.12 83 LYS A C 1
ATOM 650 O O . LYS A 1 83 ? -0.503 -12.460 5.037 1.00 94.12 83 LYS A O 1
ATOM 655 N N . MET A 1 84 ? -1.826 -12.642 3.229 1.00 93.56 84 MET A N 1
ATOM 656 C CA . MET A 1 84 ? -0.813 -12.183 2.265 1.00 93.56 84 MET A CA 1
ATOM 657 C C . MET A 1 84 ? -0.334 -10.765 2.582 1.00 93.56 84 MET A C 1
ATOM 659 O O . MET A 1 84 ? 0.864 -10.496 2.591 1.00 93.56 84 MET A O 1
ATOM 663 N N . LEU A 1 85 ? -1.272 -9.881 2.917 1.00 92.88 85 LEU A N 1
ATOM 664 C CA . LEU A 1 85 ? -0.998 -8.497 3.288 1.00 92.88 85 LEU A CA 1
ATOM 665 C C . LEU A 1 85 ? -0.554 -8.342 4.752 1.00 92.88 85 LEU A C 1
ATOM 667 O O . LEU A 1 85 ? -0.261 -7.236 5.188 1.00 92.88 85 LEU A O 1
ATOM 671 N N . SER A 1 86 ? -0.468 -9.433 5.524 1.00 94.00 86 SER A N 1
ATOM 672 C CA . SER A 1 86 ? -0.091 -9.412 6.946 1.00 94.00 86 SER A CA 1
ATOM 673 C C . SER A 1 86 ? -0.906 -8.411 7.783 1.00 94.00 86 SER A C 1
ATOM 675 O O . SER A 1 86 ? -0.381 -7.786 8.705 1.00 94.00 86 SER A O 1
ATOM 677 N N . LEU A 1 87 ? -2.195 -8.260 7.464 1.00 92.19 87 LEU A N 1
ATOM 678 C CA . LEU A 1 87 ? -3.100 -7.340 8.151 1.00 92.19 87 LEU A CA 1
ATOM 679 C C . LEU A 1 87 ? -3.672 -7.988 9.416 1.00 92.19 87 LEU A C 1
ATOM 681 O O . LEU A 1 87 ? -4.113 -9.147 9.422 1.00 92.19 87 LEU A O 1
ATOM 685 N N . ASN A 1 88 ? -3.706 -7.221 10.503 1.00 92.12 88 ASN A N 1
ATOM 686 C CA . ASN A 1 88 ? -4.451 -7.624 11.691 1.00 92.12 88 ASN A CA 1
ATOM 687 C C . ASN A 1 88 ? -5.971 -7.499 11.450 1.00 92.12 88 ASN A C 1
ATOM 689 O O . ASN A 1 88 ? -6.411 -6.955 10.436 1.00 92.12 88 ASN A O 1
ATOM 693 N N . GLN A 1 89 ? -6.782 -8.043 12.362 1.00 89.12 89 GLN A N 1
ATOM 694 C CA . GLN A 1 89 ? -8.237 -8.060 12.185 1.00 89.12 89 GLN A CA 1
ATOM 695 C C . GLN A 1 89 ? -8.830 -6.643 12.137 1.00 89.12 89 GLN A C 1
ATOM 697 O O . GLN A 1 89 ? -9.597 -6.344 11.233 1.00 89.12 89 GLN A O 1
ATOM 702 N N . ALA A 1 90 ? -8.399 -5.744 13.027 1.00 89.75 90 ALA A N 1
ATOM 703 C CA . ALA A 1 90 ? -8.884 -4.363 13.059 1.00 89.75 90 ALA A CA 1
ATOM 704 C C . ALA A 1 90 ? -8.563 -3.593 11.763 1.00 89.75 90 ALA A C 1
ATOM 706 O O . ALA A 1 90 ? -9.390 -2.841 11.258 1.00 89.75 90 ALA A O 1
ATOM 707 N N . GLN A 1 91 ? -7.378 -3.814 11.189 1.00 91.69 91 GLN A N 1
ATOM 708 C CA . GLN A 1 91 ? -6.958 -3.240 9.910 1.00 91.69 91 GLN A CA 1
ATOM 709 C C . GLN A 1 91 ? -7.794 -3.754 8.747 1.00 91.69 91 GLN A C 1
ATOM 711 O O . GLN A 1 91 ? -8.175 -2.982 7.869 1.00 91.69 91 GLN A O 1
ATOM 716 N N . TRP A 1 92 ? -8.076 -5.054 8.750 1.00 93.31 92 TRP A N 1
ATOM 717 C CA . TRP A 1 92 ? -8.924 -5.680 7.750 1.00 93.31 92 TRP A CA 1
ATOM 718 C C . TRP 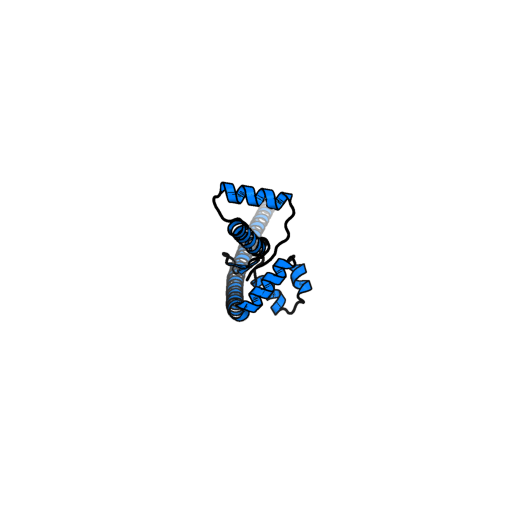A 1 92 ? -10.360 -5.150 7.817 1.00 93.31 92 TRP A C 1
ATOM 720 O O . TRP A 1 92 ? -10.904 -4.726 6.798 1.00 93.31 92 TRP A O 1
ATOM 730 N N . ASP A 1 93 ? -10.941 -5.097 9.014 1.00 91.06 93 ASP A N 1
ATOM 731 C CA . ASP A 1 93 ? -12.312 -4.627 9.221 1.00 91.06 93 ASP A CA 1
ATOM 732 C C . ASP A 1 93 ? -12.452 -3.140 8.866 1.00 91.06 93 ASP A C 1
ATOM 734 O O . ASP A 1 93 ? -13.421 -2.744 8.211 1.00 91.06 93 ASP A O 1
ATOM 738 N N . ALA A 1 94 ? -11.455 -2.320 9.213 1.00 91.00 94 ALA A N 1
ATOM 739 C CA . ALA A 1 94 ? -11.395 -0.920 8.808 1.00 91.00 94 ALA A CA 1
ATOM 740 C C . ALA A 1 94 ? -11.329 -0.765 7.282 1.00 91.00 94 ALA A C 1
ATOM 742 O O . ALA A 1 94 ? -12.064 0.045 6.714 1.00 91.00 94 ALA A O 1
ATOM 743 N N . ALA A 1 95 ? -10.495 -1.563 6.607 1.00 92.00 95 ALA A N 1
ATOM 744 C CA . ALA A 1 95 ? -10.393 -1.546 5.152 1.00 92.00 95 ALA A CA 1
ATOM 745 C C . ALA A 1 95 ? -11.714 -1.955 4.487 1.00 92.00 95 ALA A C 1
ATOM 747 O O . ALA A 1 95 ? -12.196 -1.238 3.613 1.00 92.00 95 ALA A O 1
ATOM 748 N N . GLN A 1 96 ? -12.343 -3.051 4.927 1.00 91.06 96 GLN A N 1
ATOM 749 C CA . GLN A 1 96 ? -13.629 -3.495 4.381 1.00 91.06 96 GLN A CA 1
ATOM 750 C C . GLN A 1 96 ? -14.740 -2.468 4.609 1.00 91.06 96 GLN A C 1
ATOM 752 O O . GLN A 1 96 ? -15.498 -2.171 3.687 1.00 91.06 96 GLN A O 1
ATOM 757 N N . THR A 1 97 ? -14.812 -1.894 5.811 1.00 92.00 97 THR A N 1
ATOM 758 C CA . THR A 1 97 ? -15.809 -0.869 6.152 1.00 92.00 97 THR A CA 1
ATOM 759 C C . THR A 1 97 ? -15.640 0.369 5.278 1.00 92.00 97 THR A C 1
ATOM 761 O O . THR A 1 97 ? -16.615 0.876 4.724 1.00 92.00 97 THR A O 1
ATOM 764 N N . TYR A 1 98 ? -14.402 0.832 5.099 1.00 92.31 98 TYR A N 1
ATOM 765 C CA . TYR A 1 98 ? -14.113 1.997 4.269 1.00 92.31 98 TYR A CA 1
ATOM 766 C C . TYR A 1 98 ? -14.410 1.733 2.786 1.00 92.31 98 TYR A C 1
ATOM 768 O O . TYR A 1 98 ? -15.040 2.561 2.130 1.00 92.31 98 TYR A O 1
ATOM 776 N N . ILE A 1 99 ? -14.016 0.562 2.268 1.00 90.94 99 ILE A N 1
ATOM 777 C CA . ILE A 1 99 ? -14.314 0.151 0.889 1.00 90.94 99 ILE A CA 1
ATOM 778 C C . ILE A 1 99 ? -15.825 0.095 0.656 1.00 90.94 99 ILE A C 1
ATOM 780 O O . ILE A 1 99 ? -16.301 0.601 -0.354 1.00 90.94 99 ILE A O 1
ATOM 784 N N . ALA A 1 100 ? -16.593 -0.462 1.594 1.00 89.81 100 ALA A N 1
ATOM 785 C CA . ALA A 1 100 ? -18.047 -0.522 1.482 1.00 89.81 100 ALA A CA 1
ATOM 786 C C . ALA A 1 100 ? -18.697 0.874 1.506 1.00 89.81 100 ALA A C 1
ATOM 788 O O . ALA A 1 100 ? -19.624 1.129 0.738 1.00 89.81 100 ALA A O 1
ATOM 789 N N . ALA A 1 101 ? -18.202 1.785 2.349 1.00 91.00 101 ALA A N 1
ATOM 790 C CA . ALA A 1 101 ? -18.728 3.145 2.469 1.00 91.00 101 ALA A CA 1
ATOM 791 C C . ALA A 1 101 ? -18.412 4.035 1.251 1.00 91.00 101 ALA A C 1
ATOM 793 O O . ALA A 1 101 ? -19.214 4.900 0.904 1.00 91.00 101 ALA A O 1
ATOM 794 N N . HIS A 1 102 ? -17.270 3.811 0.593 1.00 91.12 102 HIS A N 1
ATOM 795 C CA . HIS A 1 102 ? -16.742 4.668 -0.479 1.00 91.12 102 HIS A CA 1
ATOM 796 C C . HIS A 1 102 ? -16.511 3.918 -1.800 1.00 91.12 102 HIS A C 1
ATOM 798 O O . HIS A 1 102 ? -15.660 4.293 -2.604 1.00 91.12 102 HIS A O 1
ATOM 804 N N . HIS A 1 103 ? -17.267 2.846 -2.036 1.00 87.38 103 HIS A N 1
ATOM 805 C CA . HIS A 1 103 ? -17.022 1.891 -3.119 1.00 87.38 103 HIS A CA 1
ATOM 806 C C . HIS A 1 103 ? -16.890 2.533 -4.510 1.00 87.38 103 HIS A C 1
ATOM 808 O O . HIS A 1 103 ? -1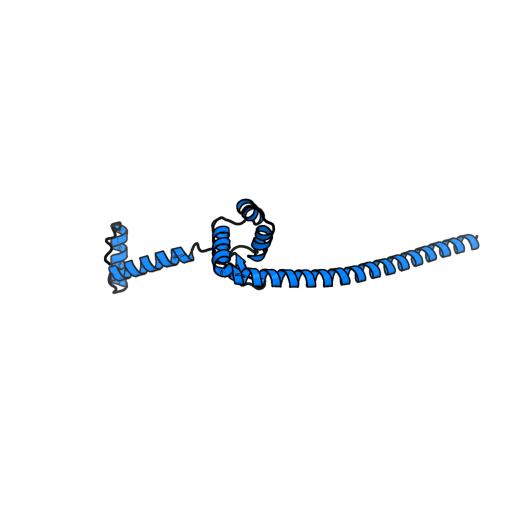5.970 2.205 -5.257 1.00 87.38 103 HIS A O 1
ATOM 814 N N . ILE A 1 104 ? -17.794 3.454 -4.865 1.00 89.31 104 ILE A N 1
ATOM 815 C CA . ILE A 1 104 ? -17.808 4.096 -6.191 1.00 89.31 104 ILE A CA 1
ATOM 816 C C . ILE A 1 104 ? -16.550 4.947 -6.396 1.00 89.31 104 ILE A C 1
ATOM 818 O O . ILE A 1 104 ? -15.885 4.817 -7.424 1.00 89.31 104 ILE A O 1
ATOM 822 N N . ASP A 1 105 ? -16.210 5.771 -5.406 1.00 89.31 105 ASP A N 1
ATOM 823 C CA . ASP A 1 105 ? -15.060 6.674 -5.472 1.00 89.31 105 ASP A CA 1
ATOM 824 C C . ASP A 1 105 ? -13.749 5.880 -5.532 1.00 89.31 105 ASP A C 1
ATOM 826 O O . ASP A 1 105 ? -12.885 6.155 -6.364 1.00 89.31 105 ASP A O 1
ATOM 830 N N . ILE A 1 106 ? -13.635 4.828 -4.713 1.00 89.62 106 ILE A N 1
ATOM 831 C CA . ILE A 1 106 ? -12.450 3.963 -4.672 1.00 89.62 106 ILE A CA 1
ATOM 832 C C . ILE A 1 106 ? -12.248 3.239 -5.995 1.00 89.62 106 ILE A C 1
ATOM 834 O O . ILE A 1 106 ? -11.119 3.174 -6.463 1.00 89.62 106 ILE A O 1
ATOM 838 N N . ILE A 1 107 ? -13.305 2.706 -6.614 1.00 89.44 107 ILE A N 1
ATOM 839 C CA . ILE A 1 107 ? -13.181 2.038 -7.916 1.00 89.44 107 ILE A CA 1
ATOM 840 C C . ILE A 1 107 ? -12.742 3.024 -9.000 1.00 89.44 107 ILE A C 1
ATOM 842 O O . ILE A 1 107 ? -11.918 2.672 -9.844 1.00 89.44 107 ILE A O 1
ATOM 846 N N . GLY A 1 108 ? -13.268 4.252 -8.977 1.00 90.81 108 GLY A N 1
ATOM 847 C CA . GLY A 1 108 ? -12.844 5.306 -9.897 1.00 90.81 108 GLY A CA 1
ATOM 848 C C . GLY A 1 108 ? -11.354 5.616 -9.757 1.00 90.81 108 GLY A C 1
ATOM 849 O O . GLY A 1 108 ? -10.614 5.543 -10.738 1.00 90.81 108 GLY A O 1
ATOM 850 N N . GLU A 1 109 ? -10.901 5.889 -8.530 1.00 91.00 109 GLU A N 1
ATOM 851 C CA . GLU A 1 109 ? -9.484 6.144 -8.246 1.00 91.00 109 GLU A CA 1
ATOM 852 C C . GLU A 1 109 ? -8.601 4.931 -8.567 1.00 91.00 109 GLU A C 1
ATOM 854 O O . GLU A 1 109 ? -7.522 5.085 -9.133 1.00 91.00 109 GLU A O 1
ATOM 859 N N . TYR A 1 110 ? -9.066 3.721 -8.259 1.00 92.06 110 TYR A N 1
ATOM 860 C CA . TYR A 1 110 ? -8.355 2.476 -8.531 1.00 92.06 110 TYR A CA 1
ATOM 861 C C . TYR A 1 110 ? -8.080 2.290 -10.026 1.00 92.06 110 TYR A C 1
ATOM 863 O O . TYR A 1 110 ? -6.938 2.047 -10.414 1.00 92.06 110 TYR A O 1
ATOM 871 N N . HIS A 1 111 ? -9.089 2.472 -10.884 1.00 91.50 111 HIS A N 1
ATOM 872 C CA . HIS A 1 111 ? -8.891 2.375 -12.332 1.00 91.50 111 HIS A CA 1
ATOM 873 C C . HIS A 1 111 ? -7.936 3.444 -12.866 1.00 91.50 111 HIS A C 1
ATOM 875 O O . HIS A 1 111 ? -7.097 3.136 -13.710 1.00 91.50 111 HIS A O 1
ATOM 881 N N . GLN A 1 112 ? -8.009 4.670 -12.344 1.00 91.75 112 GLN A N 1
ATOM 882 C CA . GLN A 1 112 ? -7.082 5.732 -12.729 1.00 91.75 1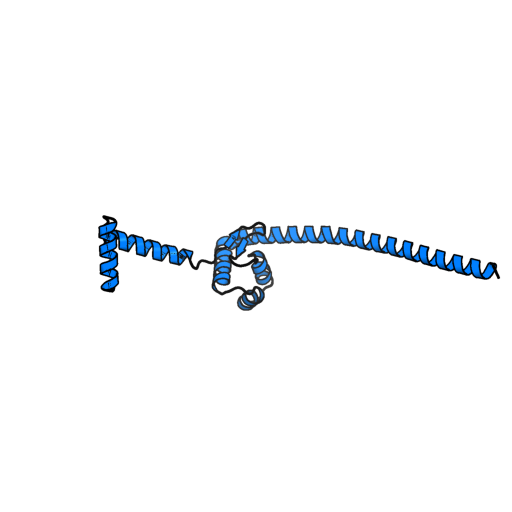12 GLN A CA 1
ATOM 883 C C . GLN A 1 112 ? -5.632 5.387 -12.349 1.00 91.75 112 GLN A C 1
ATOM 885 O O . GLN A 1 112 ? -4.706 5.619 -13.125 1.00 91.75 112 GLN A O 1
ATOM 890 N N . VAL A 1 113 ? -5.421 4.809 -11.162 1.00 89.88 113 VAL A N 1
ATOM 891 C CA . VAL A 1 113 ? -4.096 4.353 -10.717 1.00 89.88 113 VAL A CA 1
ATOM 892 C C . VAL A 1 113 ? -3.572 3.229 -11.612 1.00 89.88 113 VAL A C 1
ATOM 894 O O . VAL A 1 113 ? -2.396 3.256 -11.975 1.00 89.88 113 VAL A O 1
ATOM 897 N N . LEU A 1 114 ? -4.424 2.275 -12.003 1.00 91.31 114 LEU A N 1
ATOM 898 C CA . LEU A 1 114 ? -4.049 1.194 -12.920 1.00 91.31 114 LEU A CA 1
ATOM 899 C C . LEU A 1 114 ? -3.635 1.719 -14.298 1.00 91.31 114 LEU A C 1
ATOM 901 O O . LEU A 1 114 ? -2.600 1.304 -14.818 1.00 91.31 114 LEU A O 1
ATOM 905 N N . GLU A 1 115 ? -4.404 2.647 -14.869 1.00 93.94 115 GLU A N 1
ATOM 906 C CA . GLU A 1 115 ? -4.079 3.275 -16.153 1.00 93.94 115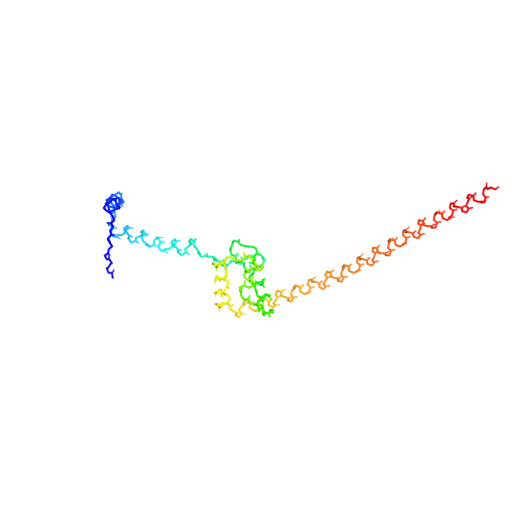 GLU A CA 1
ATOM 907 C C . GLU A 1 115 ? -2.727 3.993 -16.079 1.00 93.94 115 GLU A C 1
ATOM 909 O O . GLU A 1 115 ? -1.829 3.726 -16.877 1.00 93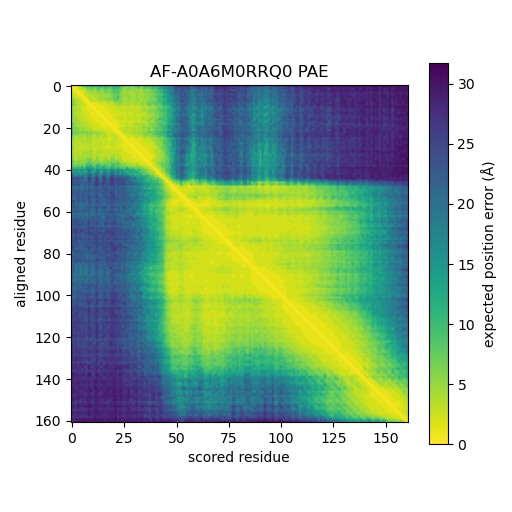.94 115 GLU A O 1
ATOM 914 N N . GLN A 1 116 ? -2.521 4.811 -15.045 1.00 91.94 116 GLN A N 1
ATOM 915 C CA . GLN A 1 116 ? -1.265 5.533 -14.874 1.00 91.94 116 GLN A CA 1
ATOM 916 C C . GLN A 1 116 ? -0.067 4.597 -14.653 1.00 91.94 116 GLN A C 1
ATOM 918 O O . GLN A 1 116 ? 1.044 4.883 -15.112 1.00 91.94 116 GLN A O 1
ATOM 923 N N . ALA A 1 117 ? -0.265 3.494 -13.926 1.00 90.56 117 ALA A N 1
ATOM 924 C CA . ALA A 1 117 ? 0.763 2.483 -13.706 1.00 90.56 117 ALA A CA 1
ATOM 925 C C . ALA A 1 117 ? 1.139 1.772 -15.013 1.00 90.56 117 ALA A C 1
ATOM 927 O O . ALA A 1 117 ? 2.326 1.555 -15.266 1.00 90.56 117 ALA A O 1
ATOM 928 N N . GLU A 1 118 ? 0.151 1.466 -15.854 1.00 94.50 118 GLU A N 1
ATOM 929 C CA . GLU A 1 118 ? 0.357 0.862 -17.167 1.00 94.50 118 GLU A CA 1
ATOM 930 C C . GLU A 1 118 ? 1.125 1.797 -18.106 1.00 94.50 118 GLU A C 1
ATOM 932 O O . GLU A 1 118 ? 2.127 1.389 -18.694 1.00 94.50 118 GLU A O 1
ATOM 937 N N . GLU A 1 119 ? 0.725 3.067 -18.190 1.00 95.81 119 GLU A N 1
ATOM 938 C CA . GLU A 1 119 ? 1.437 4.084 -18.973 1.00 95.81 119 GLU A CA 1
ATOM 939 C C . GLU A 1 119 ? 2.898 4.218 -18.530 1.00 95.81 119 GLU A C 1
ATOM 941 O O . GLU A 1 119 ? 3.823 4.199 -19.348 1.00 95.81 119 GLU A O 1
ATOM 946 N N . ASN A 1 120 ? 3.120 4.303 -17.215 1.00 94.88 120 ASN A N 1
ATOM 947 C CA . ASN A 1 120 ? 4.458 4.392 -16.644 1.00 94.88 120 ASN A CA 1
ATOM 948 C C . ASN A 1 120 ? 5.294 3.157 -16.980 1.00 94.88 120 ASN A C 1
ATOM 950 O O . ASN A 1 120 ? 6.473 3.284 -17.322 1.00 94.88 120 ASN A O 1
ATOM 954 N N . ARG A 1 121 ? 4.696 1.964 -16.896 1.00 94.38 121 ARG A N 1
ATOM 955 C CA . ARG A 1 121 ? 5.358 0.713 -17.264 1.00 94.38 121 ARG A CA 1
ATOM 956 C C . ARG A 1 121 ? 5.781 0.743 -18.729 1.00 94.38 121 ARG A C 1
ATOM 958 O O . ARG A 1 121 ? 6.963 0.556 -19.005 1.00 94.38 121 ARG A O 1
ATOM 965 N N . GLN A 1 122 ? 4.861 1.040 -19.645 1.00 95.81 122 GLN A N 1
ATOM 966 C CA . GLN A 1 122 ? 5.134 1.073 -21.087 1.00 95.81 122 GLN A CA 1
ATOM 967 C C . GLN A 1 122 ? 6.218 2.092 -21.453 1.00 95.81 122 GLN A C 1
ATOM 969 O O . GLN A 1 122 ? 7.113 1.803 -22.257 1.00 95.81 122 GLN A O 1
ATOM 974 N N . TYR A 1 123 ? 6.177 3.270 -20.826 1.00 96.00 123 TYR A N 1
ATOM 975 C CA . TYR A 1 123 ? 7.191 4.304 -21.002 1.00 96.00 123 TYR A CA 1
ATOM 976 C C . TYR A 1 123 ? 8.589 3.796 -20.617 1.00 96.00 123 TYR A C 1
ATOM 978 O O . TYR A 1 123 ? 9.545 3.922 -21.390 1.00 96.00 123 TYR A O 1
ATOM 986 N N . TRP A 1 124 ? 8.719 3.188 -19.434 1.00 95.62 124 TRP A N 1
ATOM 987 C CA . TRP A 1 124 ? 10.008 2.692 -18.952 1.00 95.62 124 TRP A CA 1
ATOM 988 C C . TRP A 1 124 ? 10.481 1.435 -19.674 1.00 95.62 124 TRP A C 1
ATOM 990 O O . TRP A 1 124 ? 11.682 1.299 -19.897 1.00 95.62 124 TRP A O 1
ATOM 1000 N N . GLU A 1 125 ? 9.580 0.538 -20.070 1.00 95.31 125 GLU A N 1
ATOM 1001 C CA . GLU A 1 125 ? 9.918 -0.649 -20.858 1.00 95.31 125 GLU A CA 1
ATOM 1002 C C . GLU A 1 125 ? 10.522 -0.263 -22.205 1.00 95.31 125 GLU A C 1
ATOM 1004 O O . GLU A 1 125 ? 11.617 -0.722 -22.533 1.00 95.31 125 GLU A O 1
ATOM 1009 N N . THR A 1 126 ? 9.871 0.650 -22.930 1.00 94.50 126 THR A N 1
ATOM 1010 C CA . THR A 1 126 ? 10.362 1.155 -24.221 1.00 94.50 126 THR A CA 1
ATOM 1011 C C . THR A 1 126 ? 11.756 1.759 -24.071 1.00 94.50 126 THR A C 1
ATOM 1013 O O . THR A 1 126 ? 12.709 1.376 -24.752 1.00 94.50 126 THR A O 1
ATOM 1016 N N . ARG A 1 127 ? 11.916 2.658 -23.097 1.00 93.56 127 ARG A N 1
ATOM 1017 C CA . ARG A 1 127 ? 13.188 3.342 -22.853 1.00 93.56 127 ARG A CA 1
ATOM 1018 C C . ARG A 1 127 ? 14.294 2.384 -22.408 1.00 93.56 127 ARG A C 1
ATOM 1020 O O . ARG A 1 127 ? 15.454 2.544 -22.787 1.00 93.56 127 ARG A O 1
ATOM 1027 N N . ASN A 1 128 ? 13.955 1.380 -21.606 1.00 94.00 128 ASN A N 1
ATOM 1028 C CA . ASN A 1 128 ? 14.911 0.366 -21.180 1.00 94.00 128 ASN A CA 1
ATOM 1029 C C . ASN A 1 128 ? 15.349 -0.516 -22.350 1.00 94.00 128 ASN A C 1
ATOM 1031 O O . ASN A 1 128 ? 16.537 -0.815 -22.448 1.00 94.00 128 ASN A O 1
ATOM 1035 N N . GLN A 1 129 ? 14.440 -0.890 -23.253 1.00 94.00 129 GLN A N 1
ATOM 1036 C CA . GLN A 1 129 ? 14.782 -1.651 -24.458 1.00 94.00 129 GLN A CA 1
ATOM 1037 C C . GLN A 1 129 ? 15.760 -0.886 -25.361 1.00 94.00 129 GLN A C 1
ATOM 1039 O O . GLN A 1 129 ? 16.761 -1.457 -25.804 1.00 94.00 129 GLN A O 1
ATOM 1044 N N . GLU A 1 130 ? 15.539 0.414 -25.572 1.00 92.31 130 GLU A N 1
ATOM 1045 C CA . GLU A 1 130 ? 16.466 1.276 -26.321 1.00 92.31 130 GLU A CA 1
ATOM 1046 C C . GLU A 1 130 ? 17.857 1.314 -25.670 1.00 92.31 130 GLU A C 1
ATOM 1048 O O . GLU A 1 130 ? 18.879 1.128 -26.337 1.00 92.31 130 GLU A O 1
ATOM 1053 N N . LEU A 1 131 ? 17.907 1.502 -24.347 1.00 91.94 131 LEU A N 1
ATOM 1054 C CA . LEU A 1 131 ? 19.161 1.541 -23.593 1.00 91.94 131 LEU A CA 1
ATOM 1055 C C . LEU A 1 131 ? 19.901 0.202 -23.613 1.00 91.94 131 LEU A C 1
ATOM 1057 O O . LEU A 1 131 ? 21.132 0.191 -23.683 1.00 91.94 131 LEU A O 1
ATOM 1061 N N . LEU A 1 132 ? 19.180 -0.917 -23.529 1.00 92.94 132 LEU A N 1
ATOM 1062 C CA . LEU A 1 132 ? 19.764 -2.253 -23.622 1.00 92.94 132 LEU A CA 1
ATOM 1063 C C . LEU A 1 132 ? 20.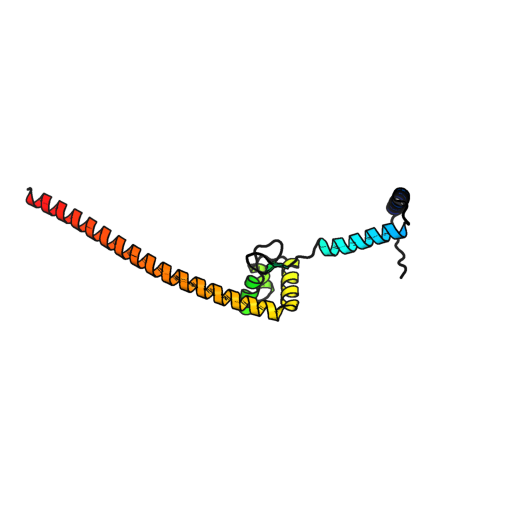362 -2.481 -25.011 1.00 92.94 132 LEU A C 1
ATOM 1065 O O . LEU A 1 132 ? 21.538 -2.826 -25.101 1.00 92.94 132 LEU A O 1
ATOM 1069 N N . THR A 1 133 ? 19.616 -2.163 -26.070 1.00 92.62 133 THR A N 1
ATOM 1070 C CA . THR A 1 133 ? 20.080 -2.293 -27.462 1.00 92.62 133 THR A CA 1
ATOM 1071 C C . THR A 1 133 ? 21.335 -1.453 -27.716 1.00 92.62 133 THR A C 1
ATOM 1073 O O . THR A 1 133 ? 22.321 -1.942 -28.267 1.00 92.62 133 THR A O 1
ATOM 1076 N N . TYR A 1 134 ? 21.346 -0.199 -27.253 1.00 91.56 134 TYR A N 1
ATOM 1077 C CA . TYR A 1 134 ? 22.517 0.674 -27.358 1.00 91.56 134 TYR A CA 1
ATOM 1078 C C . TYR A 1 134 ? 23.730 0.126 -26.588 1.00 91.56 134 TYR A C 1
ATOM 1080 O O . TYR A 1 134 ? 24.863 0.156 -27.068 1.00 91.56 134 TYR A O 1
ATOM 1088 N N . ARG A 1 135 ? 23.522 -0.406 -25.378 1.00 91.50 135 ARG A N 1
ATOM 1089 C CA . ARG A 1 135 ? 24.611 -1.010 -24.592 1.00 91.50 135 ARG A CA 1
ATOM 1090 C C . ARG A 1 135 ? 25.175 -2.254 -25.269 1.00 91.50 135 ARG A C 1
ATOM 1092 O O . ARG A 1 135 ? 26.391 -2.444 -25.256 1.00 91.50 135 ARG A O 1
ATOM 1099 N N . GLU A 1 136 ? 24.319 -3.076 -25.863 1.00 89.88 136 GLU A N 1
ATOM 1100 C CA . GLU A 1 136 ? 24.724 -4.257 -26.623 1.00 89.88 136 GLU A CA 1
ATOM 1101 C C . GLU A 1 136 ? 25.538 -3.879 -27.865 1.00 89.88 136 GLU A C 1
ATOM 1103 O O . GLU A 1 136 ? 26.599 -4.468 -28.089 1.00 89.88 136 GLU A O 1
ATOM 1108 N N . SER A 1 137 ? 25.126 -2.849 -28.617 1.00 89.88 137 SER A N 1
ATOM 1109 C CA . SER A 1 137 ? 25.875 -2.389 -29.794 1.00 89.88 137 SER A CA 1
ATOM 1110 C C . SER A 1 137 ? 27.262 -1.860 -29.423 1.00 89.88 137 SER A C 1
ATOM 1112 O O . SER A 1 137 ? 28.255 -2.262 -30.030 1.00 89.88 137 SER A O 1
ATOM 1114 N N . ILE A 1 138 ? 27.357 -1.029 -28.378 1.00 88.06 138 ILE A N 1
ATOM 1115 C CA . ILE A 1 138 ? 28.638 -0.492 -27.889 1.00 88.06 138 ILE A CA 1
ATOM 1116 C C . ILE A 1 138 ? 29.552 -1.611 -27.381 1.00 88.06 138 ILE A C 1
ATOM 1118 O O . ILE A 1 138 ? 30.754 -1.616 -27.660 1.00 88.06 138 ILE A O 1
ATOM 1122 N N . LYS A 1 139 ? 28.997 -2.587 -26.652 1.00 85.69 139 LYS A N 1
ATOM 1123 C CA . LYS A 1 139 ? 29.758 -3.745 -26.174 1.00 85.69 139 LYS A CA 1
ATOM 1124 C C . LYS A 1 139 ? 30.318 -4.557 -27.345 1.00 85.69 139 LYS A C 1
ATOM 1126 O O . LYS A 1 139 ? 31.513 -4.846 -27.351 1.00 85.69 139 LYS A O 1
ATOM 1131 N N . SER A 1 140 ? 29.489 -4.859 -28.347 1.00 82.06 140 SER A N 1
ATOM 1132 C CA . SER A 1 140 ? 29.899 -5.595 -29.549 1.00 82.06 140 SER A CA 1
ATOM 1133 C C . SER A 1 140 ? 31.002 -4.864 -30.321 1.00 82.06 140 SER A C 1
ATOM 1135 O O . SER A 1 140 ? 32.002 -5.472 -30.699 1.00 82.06 140 SER A O 1
ATOM 1137 N N . GLU A 1 141 ? 30.880 -3.550 -30.521 1.00 83.31 141 GLU A N 1
ATOM 1138 C CA . GLU A 1 141 ? 31.890 -2.747 -31.222 1.00 83.31 141 GLU A CA 1
ATOM 1139 C C . GLU A 1 141 ? 33.234 -2.722 -30.473 1.00 83.31 141 GLU A C 1
ATOM 1141 O O . GLU A 1 141 ? 34.305 -2.901 -31.070 1.00 83.31 141 GLU A O 1
ATOM 1146 N N . HIS A 1 142 ? 33.191 -2.562 -29.147 1.00 84.50 142 HIS A N 1
ATOM 1147 C CA . HIS A 1 142 ? 34.387 -2.589 -28.310 1.00 84.50 142 HIS A CA 1
ATOM 1148 C C . HIS A 1 142 ? 35.072 -3.965 -28.341 1.00 84.50 142 HIS A C 1
ATOM 1150 O O . HIS A 1 142 ? 36.295 -4.052 -28.496 1.00 84.50 142 HIS A O 1
ATOM 1156 N N . GLU A 1 143 ? 34.301 -5.051 -28.247 1.00 83.12 143 GLU A N 1
ATOM 1157 C CA . GLU A 1 143 ? 34.806 -6.424 -28.338 1.00 83.12 143 GLU A CA 1
ATOM 1158 C C . GLU A 1 143 ? 35.432 -6.715 -29.712 1.00 83.12 143 GLU A C 1
ATOM 1160 O O . GLU A 1 143 ? 36.554 -7.231 -29.779 1.00 83.12 143 GLU A O 1
ATOM 1165 N N . MET A 1 144 ? 34.781 -6.304 -30.807 1.00 75.56 144 MET A N 1
ATOM 1166 C CA . MET A 1 144 ? 35.310 -6.430 -32.171 1.00 75.56 144 MET A CA 1
ATOM 1167 C C . MET A 1 144 ? 36.610 -5.645 -32.365 1.00 75.56 144 MET A C 1
ATOM 1169 O O . MET A 1 144 ? 37.558 -6.145 -32.980 1.00 75.56 144 MET A O 1
ATOM 1173 N N . THR A 1 145 ? 36.687 -4.431 -31.822 1.00 86.44 145 THR A N 1
ATOM 1174 C CA . THR A 1 145 ? 37.890 -3.590 -31.892 1.00 86.44 145 THR A CA 1
ATOM 1175 C C . THR A 1 145 ? 39.042 -4.208 -31.098 1.00 86.44 145 THR A C 1
ATOM 1177 O O . THR A 1 145 ? 40.186 -4.244 -31.565 1.00 86.44 145 THR A O 1
ATOM 1180 N N . ALA A 1 146 ? 38.759 -4.749 -29.911 1.00 89.31 146 ALA A N 1
ATOM 1181 C CA . ALA A 1 146 ? 39.748 -5.445 -29.095 1.00 89.31 146 ALA A CA 1
ATOM 1182 C C . ALA A 1 146 ? 40.261 -6.725 -29.779 1.00 89.31 146 ALA A C 1
ATOM 1184 O O . ALA A 1 146 ? 41.469 -6.989 -29.769 1.00 89.31 146 ALA A O 1
ATOM 1185 N N . ALA A 1 147 ? 39.374 -7.493 -30.416 1.00 85.81 147 ALA A N 1
ATOM 1186 C CA . ALA A 1 147 ? 39.738 -8.677 -31.188 1.00 85.81 147 ALA A CA 1
ATOM 1187 C C . ALA A 1 147 ? 40.635 -8.325 -32.389 1.00 85.81 147 ALA A C 1
ATOM 1189 O O . ALA A 1 147 ? 41.688 -8.941 -32.569 1.00 85.81 147 ALA A O 1
ATOM 1190 N N . HIS A 1 148 ? 40.292 -7.280 -33.152 1.00 83.56 148 HIS A N 1
ATOM 1191 C CA . HIS A 1 148 ? 41.115 -6.799 -34.268 1.00 83.56 148 HIS A CA 1
ATOM 1192 C C . HIS A 1 148 ? 42.511 -6.357 -33.821 1.00 83.56 148 HIS A C 1
ATOM 1194 O O . HIS A 1 148 ? 43.501 -6.722 -34.458 1.00 83.56 148 HIS A O 1
ATOM 1200 N N . LYS A 1 149 ? 42.618 -5.628 -32.701 1.00 92.25 149 LYS A N 1
ATOM 1201 C CA . LYS A 1 149 ? 43.918 -5.235 -32.132 1.00 92.25 149 LYS A CA 1
ATOM 1202 C C . LYS A 1 149 ? 44.779 -6.451 -31.782 1.00 92.25 149 LYS A C 1
ATOM 1204 O O . LYS A 1 149 ? 45.964 -6.471 -32.116 1.00 92.25 149 LYS A O 1
ATOM 1209 N N . LYS A 1 150 ? 44.194 -7.481 -31.158 1.00 91.50 150 LYS A N 1
ATOM 1210 C CA . LYS A 1 150 ? 44.901 -8.735 -30.840 1.00 91.50 150 LYS A CA 1
ATOM 1211 C C . LYS A 1 150 ? 45.382 -9.456 -32.102 1.00 91.50 150 LYS A C 1
ATOM 1213 O O . LYS A 1 150 ? 46.531 -9.891 -32.148 1.00 91.50 150 LYS A O 1
ATOM 1218 N N . LEU A 1 151 ? 44.53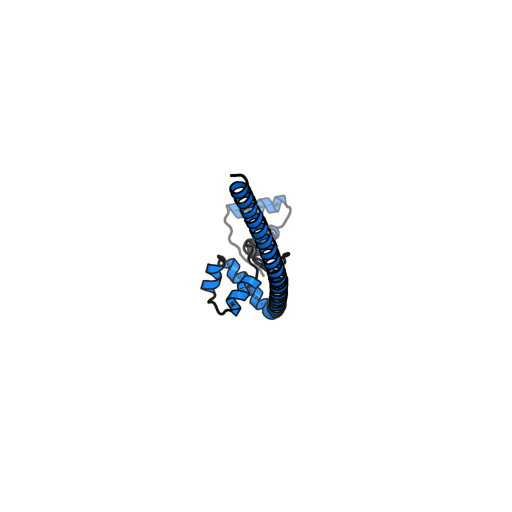5 -9.539 -33.130 1.00 89.00 151 LEU A N 1
ATOM 1219 C CA . LEU A 1 151 ? 44.873 -10.186 -34.401 1.00 89.00 151 LEU A CA 1
ATOM 1220 C C . LEU A 1 151 ? 46.025 -9.470 -35.122 1.00 89.00 151 LEU A C 1
ATOM 1222 O O . LEU A 1 151 ? 46.957 -10.122 -35.589 1.00 89.00 151 LEU A O 1
ATOM 1226 N N . GLN A 1 152 ? 45.989 -8.137 -35.190 1.00 88.88 152 GLN A N 1
ATOM 1227 C CA . GLN A 1 152 ? 47.055 -7.342 -35.812 1.00 88.88 152 GLN A CA 1
ATOM 1228 C C . GLN A 1 152 ? 48.383 -7.484 -35.064 1.00 88.88 152 GLN A C 1
ATOM 1230 O O . GLN A 1 152 ? 49.424 -7.693 -35.684 1.00 88.88 152 GLN A O 1
ATOM 1235 N N . ALA A 1 153 ? 48.353 -7.463 -33.728 1.00 91.19 153 ALA A N 1
ATOM 1236 C CA . ALA A 1 153 ? 49.546 -7.702 -32.921 1.00 91.19 153 ALA A CA 1
ATOM 1237 C C . ALA A 1 153 ? 50.157 -9.089 -33.189 1.00 91.19 153 ALA A C 1
ATOM 1239 O O . ALA A 1 153 ? 51.378 -9.223 -33.243 1.00 91.19 153 ALA A O 1
ATOM 1240 N N . TRP A 1 154 ? 49.324 -10.113 -33.391 1.00 90.44 154 TRP A N 1
ATOM 1241 C CA . TRP A 1 154 ? 49.794 -11.454 -33.735 1.00 90.44 154 TRP A CA 1
ATOM 1242 C C . TRP A 1 154 ? 50.401 -11.525 -35.143 1.00 90.44 154 TRP A C 1
ATOM 1244 O O . TRP A 1 154 ? 51.499 -12.056 -35.298 1.00 90.44 154 TRP A O 1
ATOM 1254 N N . LYS A 1 155 ? 49.759 -10.918 -36.151 1.00 85.44 155 LYS A N 1
ATOM 1255 C CA . LYS A 1 155 ? 50.311 -10.828 -37.517 1.00 85.44 155 LYS A CA 1
ATOM 1256 C C . LYS A 1 155 ? 51.667 -10.122 -37.549 1.00 85.44 155 LYS A C 1
ATOM 1258 O O . LYS A 1 155 ? 52.593 -10.605 -38.191 1.00 85.44 155 LYS A O 1
ATOM 1263 N N . ASN A 1 156 ? 51.805 -9.021 -36.813 1.00 90.62 156 ASN A N 1
ATOM 1264 C CA . ASN A 1 156 ? 53.066 -8.284 -36.733 1.00 90.62 156 ASN A CA 1
ATOM 1265 C C . ASN A 1 156 ? 54.183 -9.112 -36.088 1.00 90.62 156 ASN A C 1
ATOM 1267 O O . ASN A 1 156 ? 55.328 -9.002 -36.508 1.00 90.62 156 ASN A O 1
ATOM 1271 N N . ARG A 1 157 ? 53.864 -9.958 -35.098 1.00 90.25 157 ARG A N 1
ATOM 1272 C CA . ARG A 1 157 ? 54.843 -10.878 -34.495 1.00 90.25 157 ARG A CA 1
ATOM 1273 C C . ARG A 1 157 ? 55.327 -11.937 -35.479 1.00 90.25 157 ARG A C 1
ATOM 1275 O O . ARG A 1 157 ? 56.515 -12.219 -35.491 1.00 90.25 157 ARG A O 1
ATOM 1282 N N . LEU A 1 158 ? 54.427 -12.493 -36.289 1.00 86.56 158 LEU A N 1
ATOM 1283 C CA . LEU A 1 158 ? 54.791 -13.488 -37.301 1.00 86.56 158 LEU A CA 1
ATOM 1284 C C . LEU A 1 158 ? 55.633 -12.902 -38.433 1.00 86.56 158 LEU A C 1
ATOM 1286 O O . LEU A 1 158 ? 56.554 -13.556 -38.891 1.00 86.56 158 LEU A O 1
ATOM 1290 N N . ASN A 1 159 ? 55.335 -11.677 -38.868 1.00 80.88 159 ASN A N 1
ATOM 1291 C CA . ASN A 1 159 ? 56.076 -11.020 -39.950 1.00 80.88 159 ASN A CA 1
ATOM 1292 C C . ASN A 1 159 ? 57.429 -10.430 -39.505 1.00 80.88 159 ASN A C 1
ATOM 1294 O O . ASN A 1 159 ? 58.183 -9.951 -40.347 1.00 80.88 159 ASN A O 1
ATOM 1298 N N . ALA A 1 160 ? 57.704 -10.388 -38.198 1.00 72.31 160 ALA A N 1
ATOM 1299 C CA . ALA A 1 160 ? 58.962 -9.906 -37.625 1.00 72.31 160 ALA A CA 1
ATOM 1300 C C . ALA A 1 160 ? 59.951 -11.042 -37.282 1.00 72.31 160 ALA A C 1
ATOM 1302 O O . ALA A 1 160 ? 61.019 -10.763 -36.734 1.00 72.31 160 ALA A O 1
ATOM 1303 N N . GLN A 1 161 ? 59.583 -12.296 -37.570 1.00 56.56 161 GLN A N 1
ATOM 1304 C CA . GLN A 1 161 ? 60.447 -13.482 -37.544 1.00 56.56 161 GLN A CA 1
ATOM 1305 C C . GLN A 1 161 ? 60.879 -13.848 -38.961 1.00 56.56 161 GLN A C 1
ATOM 1307 O O . GLN A 1 161 ? 62.022 -14.337 -39.088 1.00 56.56 161 GLN A O 1
#

Mean predicted aligned error: 13.71 Å

Radius of gyration: 34.07 Å; Cα contacts (8 Å, |Δi|>4): 71; chains: 1; bounding box: 92×39×88 Å

Foldseek 3Di:
DDDDDDDDPVVLVVLVVVCVVVVHDSVVSVVVVVVVVVVVVCVVQQQAFDQDPVGTDGPPDPDHLLLVVVCVVVPDDLVVSCVVRVHDPNSSVNSVVVCVVCVVVCVVVSVVVVVVVVVVVVVVVVVVVVVVVVVVVVVVVVVVVVVVVVVVVVVVVVVVD